Protein AF-A0A967WLI3-F1 (afdb_monomer)

Solvent-accessible surface area (backbone atoms only — not comparable to full-atom values): 7259 Å² total; per-residue (Å²): 108,71,55,72,74,67,74,52,90,77,82,92,77,84,89,86,86,66,77,71,53,36,45,30,40,14,33,92,83,68,46,68,77,55,81,64,48,51,28,88,45,65,88,22,56,66,41,42,53,50,47,36,75,74,61,33,51,63,56,47,21,73,40,17,76,32,72,83,51,47,47,30,42,50,33,50,52,52,43,36,52,72,78,36,47,68,60,48,74,57,34,69,44,76,30,38,53,60,21,46,52,42,23,72,76,72,73,46,83,56,72,53,71,77,59,42,41,58,26,54,77,29,78,68,127

Radius of gyration: 16.82 Å; Cα contacts (8 Å, |Δi|>4): 190; chains: 1; bounding box: 30×34×54 Å

Nearest PDB structures (foldseek):
  3ifr-assembly3_B-2  TM=9.543E-01  e=9.194E-07  Rhodospirillum rubrum ATCC 11170
  3ll3-assembly1_B  TM=9.060E-01  e=8.612E-07  Lactobacillus acidophilus
  3ifr-assembly3_A  TM=9.543E-01  e=2.151E-06  Rhodospirillum rubrum ATCC 11170
  3gbt-assembly1_A  TM=9.082E-01  e=2.451E-06  Lactobacillus acidophilus NCFM
  2cgk-assembly1_A  TM=9.057E-01  e=2.451E-06  Escherichia coli BL21(DE3)

Sequence (125 aa):
EAIATAGTREVVAIGLSVQGEAVMPVDKNGRALRPAILGMDSRTGEQNAWLCERFGAEHLFERTGMPVHTVNTLPKLLWLKQYEPEVWSRAERFLLYEDFL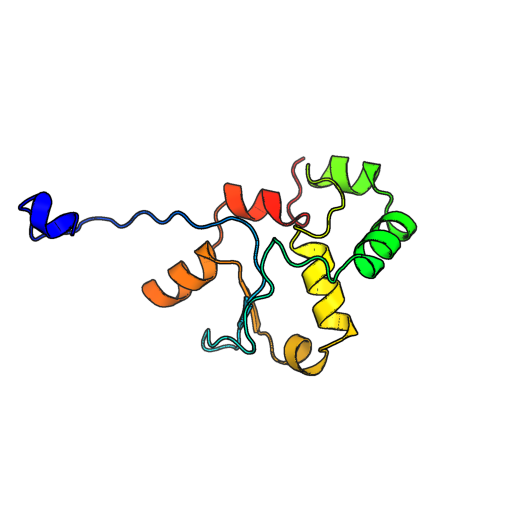IQKMTGQAVISRCLASRTQLYDIP

Structure (mmCIF, N/CA/C/O backbone):
data_AF-A0A967WLI3-F1
#
_entry.id   AF-A0A967WLI3-F1
#
loop_
_atom_site.group_PDB
_atom_site.id
_atom_site.type_symbol
_atom_site.label_atom_id
_atom_site.label_alt_id
_atom_site.label_com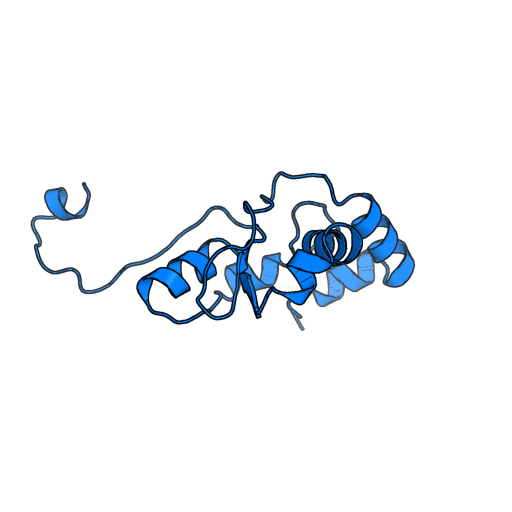p_id
_atom_site.label_asym_id
_atom_site.label_entity_id
_atom_site.label_seq_id
_atom_site.pdbx_PDB_ins_code
_atom_site.Cartn_x
_atom_site.Cartn_y
_atom_site.Cartn_z
_atom_site.occupancy
_atom_site.B_iso_or_equiv
_atom_site.auth_seq_id
_atom_site.auth_comp_id
_atom_site.auth_asym_id
_atom_site.auth_atom_id
_atom_site.pdbx_PDB_model_num
ATOM 1 N N . GLU A 1 1 ? -2.342 2.153 28.303 1.00 68.25 1 GLU A N 1
ATOM 2 C CA . GLU A 1 1 ? -1.676 3.261 29.017 1.00 68.25 1 GLU A CA 1
ATOM 3 C C . GLU A 1 1 ? -2.498 4.548 28.954 1.00 68.25 1 GLU A C 1
ATOM 5 O O . GLU A 1 1 ? -3.097 4.884 29.962 1.00 68.25 1 GLU A O 1
ATOM 10 N N . ALA A 1 2 ? -2.675 5.173 27.782 1.00 75.44 2 ALA A N 1
ATOM 11 C CA . ALA A 1 2 ? -3.397 6.450 27.644 1.00 75.44 2 ALA A CA 1
ATOM 12 C C . ALA A 1 2 ? -4.807 6.504 28.281 1.00 75.44 2 ALA A C 1
ATOM 14 O O . ALA A 1 2 ? -5.122 7.473 28.963 1.00 75.44 2 ALA A O 1
ATOM 15 N N . ILE A 1 3 ? -5.641 5.463 28.123 1.00 77.56 3 ILE A N 1
ATOM 16 C CA . ILE A 1 3 ? -6.991 5.411 28.731 1.00 77.56 3 ILE A CA 1
ATOM 17 C C . ILE A 1 3 ? -6.917 5.403 30.265 1.00 77.56 3 ILE A C 1
ATOM 19 O O . ILE A 1 3 ? -7.683 6.099 30.925 1.00 77.56 3 ILE A O 1
ATOM 23 N N . ALA A 1 4 ? -5.968 4.653 30.835 1.00 79.12 4 ALA A N 1
ATOM 24 C CA . ALA A 1 4 ? -5.777 4.599 32.283 1.00 79.12 4 ALA A CA 1
ATOM 25 C C . ALA A 1 4 ? -5.335 5.964 32.835 1.00 79.12 4 ALA A C 1
ATOM 27 O O . ALA A 1 4 ? -5.818 6.382 33.883 1.00 79.12 4 ALA A O 1
ATOM 28 N N . THR A 1 5 ? -4.481 6.683 32.100 1.00 87.38 5 THR A N 1
ATOM 29 C CA . THR A 1 5 ? -4.039 8.041 32.449 1.00 87.38 5 THR A CA 1
ATOM 30 C C . THR A 1 5 ? -5.154 9.080 32.309 1.00 87.38 5 THR A C 1
ATOM 32 O O . THR A 1 5 ? -5.241 9.992 33.123 1.00 87.38 5 THR A O 1
ATOM 35 N N . ALA A 1 6 ? -6.024 8.949 31.304 1.00 84.25 6 ALA A N 1
ATOM 36 C CA . ALA A 1 6 ? -7.107 9.899 31.045 1.00 84.25 6 ALA A CA 1
ATOM 37 C C . ALA A 1 6 ? -8.254 9.832 32.073 1.00 84.25 6 ALA A C 1
ATOM 39 O O . ALA A 1 6 ? -9.114 10.709 32.079 1.00 84.25 6 ALA A O 1
ATOM 40 N N . GLY A 1 7 ? -8.308 8.794 32.918 1.00 84.12 7 GLY A N 1
ATOM 41 C CA . GLY A 1 7 ? -9.326 8.647 33.968 1.00 84.12 7 GLY A CA 1
ATOM 42 C C . GLY A 1 7 ? -10.750 8.384 33.457 1.00 84.12 7 GLY A C 1
ATOM 43 O O . GLY A 1 7 ? -11.677 8.285 34.258 1.00 84.12 7 GLY A O 1
ATOM 44 N N . THR A 1 8 ? -10.932 8.239 32.142 1.00 84.62 8 THR A N 1
ATOM 45 C CA . THR A 1 8 ? -12.201 7.858 31.514 1.00 84.62 8 THR A CA 1
ATOM 46 C C . THR A 1 8 ? -12.261 6.352 31.282 1.00 84.62 8 THR A C 1
ATOM 48 O O . THR A 1 8 ? -11.256 5.704 30.989 1.00 84.62 8 THR A O 1
ATOM 51 N N . ARG A 1 9 ? -13.464 5.785 31.396 1.00 82.81 9 ARG A N 1
ATOM 52 C CA . ARG A 1 9 ? -13.749 4.387 31.035 1.00 82.81 9 ARG A CA 1
ATOM 53 C C . ARG A 1 9 ? -14.464 4.254 29.695 1.00 82.81 9 ARG A C 1
ATOM 55 O O . ARG A 1 9 ? -14.592 3.142 29.195 1.00 82.81 9 ARG A O 1
ATOM 62 N N . GLU A 1 10 ? -14.922 5.365 29.129 1.00 89.69 10 GLU A N 1
ATOM 63 C CA . GLU A 1 10 ? -15.701 5.386 27.898 1.00 89.69 10 GLU A CA 1
ATOM 64 C C . GLU A 1 10 ? -14.839 5.902 26.743 1.00 89.69 10 GLU A C 1
ATOM 66 O O . GLU A 1 10 ? -14.288 7.005 26.796 1.00 89.69 10 GLU A O 1
ATOM 71 N N . VAL A 1 11 ? -14.701 5.078 25.703 1.00 88.31 11 VAL A N 1
ATOM 72 C CA . VAL A 1 11 ? -13.974 5.404 24.472 1.00 88.31 11 VAL A CA 1
ATOM 73 C C . VAL A 1 11 ? -14.999 5.625 23.370 1.00 88.31 11 VAL A C 1
ATOM 75 O O . VAL A 1 11 ? -15.637 4.678 22.921 1.00 88.31 11 VAL A O 1
ATOM 78 N N . VAL A 1 12 ? -15.143 6.873 22.929 1.00 91.19 12 VAL A N 1
ATOM 79 C CA . VAL A 1 12 ? -16.122 7.254 21.894 1.00 91.19 12 VAL A CA 1
ATOM 80 C C . VAL A 1 12 ? -15.558 7.185 20.472 1.00 91.19 12 VAL A C 1
ATOM 82 O O . VAL A 1 12 ? -16.318 7.135 19.510 1.00 91.19 12 VAL A O 1
ATOM 85 N N . ALA A 1 13 ? -14.229 7.190 20.323 1.00 91.00 13 ALA A N 1
ATOM 86 C CA . ALA A 1 13 ? -13.551 7.133 19.032 1.00 91.00 13 ALA A CA 1
ATOM 87 C C . ALA A 1 13 ? -12.128 6.574 19.160 1.00 91.00 13 ALA A C 1
ATOM 89 O O . ALA A 1 13 ? -11.493 6.679 20.211 1.00 91.00 13 ALA A O 1
ATOM 90 N N . ILE A 1 14 ? -11.618 6.022 18.057 1.00 89.50 14 ILE A N 1
ATOM 91 C CA . ILE A 1 14 ? -10.232 5.569 17.907 1.00 89.50 14 ILE A CA 1
ATOM 92 C C . ILE A 1 14 ? -9.684 6.178 16.616 1.00 89.50 14 ILE A C 1
ATOM 94 O O . ILE A 1 14 ? -10.271 6.005 15.550 1.00 89.50 14 ILE A O 1
ATOM 98 N N . GLY A 1 15 ? -8.564 6.893 16.719 1.00 90.88 15 GLY A N 1
ATOM 99 C CA . GLY A 1 15 ? -7.786 7.357 15.572 1.00 90.88 15 GLY A CA 1
ATOM 100 C C . GLY A 1 15 ? -6.615 6.416 15.316 1.00 90.88 15 GLY A C 1
ATOM 101 O O . GLY A 1 15 ? -5.995 5.932 16.264 1.00 90.88 15 GLY A O 1
ATOM 102 N N . LEU A 1 16 ? -6.309 6.164 14.046 1.00 90.44 16 LEU A N 1
ATOM 103 C CA . LEU A 1 16 ? -5.184 5.329 13.650 1.00 90.44 16 LEU A CA 1
ATOM 104 C C . LEU A 1 16 ? -4.128 6.168 12.933 1.00 90.44 16 LEU A C 1
ATOM 106 O O . LEU A 1 16 ? -4.450 7.032 12.125 1.00 90.44 16 LEU A O 1
ATOM 110 N N . SER A 1 17 ? -2.865 5.881 13.221 1.00 91.06 17 SER A N 1
ATOM 111 C CA . SER A 1 17 ? -1.729 6.343 12.435 1.00 91.06 17 SER A CA 1
ATOM 112 C C . SER A 1 17 ? -0.747 5.190 12.329 1.00 91.06 17 SER A C 1
ATOM 114 O O 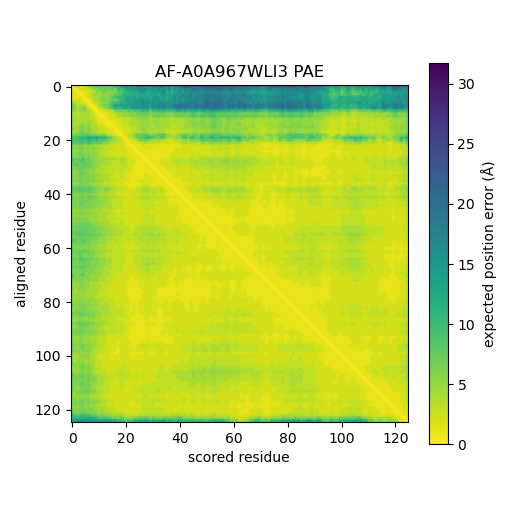. SER A 1 17 ? -0.549 4.440 13.288 1.00 91.06 17 SER A O 1
ATOM 116 N N . VAL A 1 18 ? -0.179 5.015 11.146 1.00 90.69 18 VAL A N 1
ATOM 117 C CA . VAL A 1 18 ? 0.681 3.885 10.811 1.00 90.69 18 VAL A CA 1
ATOM 118 C C . VAL A 1 18 ? 1.918 4.382 10.087 1.00 90.69 18 VAL A C 1
ATOM 120 O O . VAL A 1 18 ? 1.935 5.462 9.496 1.00 90.69 18 VAL A O 1
ATOM 123 N N . GLN A 1 19 ? 2.966 3.568 10.116 1.00 82.44 19 GLN A N 1
ATOM 124 C CA . GLN A 1 19 ? 4.088 3.742 9.207 1.00 82.44 19 GLN A CA 1
ATOM 125 C C . GLN A 1 19 ? 3.574 3.549 7.776 1.00 82.44 19 GLN A C 1
ATOM 127 O O . GLN A 1 19 ? 2.853 2.592 7.557 1.00 82.44 19 GLN A O 1
ATOM 132 N N . GLY A 1 20 ? 3.916 4.440 6.842 1.00 84.12 20 GLY A N 1
ATOM 133 C CA . GLY A 1 20 ? 3.282 4.548 5.517 1.00 84.12 20 GLY A CA 1
ATOM 134 C C . GLY A 1 20 ? 3.077 3.236 4.738 1.00 84.12 20 GLY A C 1
ATOM 135 O O . GLY A 1 20 ? 2.084 2.534 4.911 1.00 84.12 20 GLY A O 1
ATOM 136 N N . GLU A 1 21 ? 3.979 2.922 3.809 1.00 90.56 21 GLU A N 1
ATOM 137 C CA . GLU A 1 21 ? 3.648 1.986 2.731 1.00 90.56 21 GLU A CA 1
ATOM 138 C C . GLU A 1 21 ? 4.009 0.543 3.115 1.00 90.56 21 GLU A C 1
ATOM 140 O O . GLU A 1 21 ? 5.108 0.258 3.603 1.00 90.56 21 GLU A O 1
ATOM 145 N N . ALA A 1 22 ? 3.096 -0.391 2.852 1.00 94.62 22 ALA A N 1
ATOM 146 C CA . ALA A 1 22 ? 3.339 -1.832 2.873 1.00 94.62 22 ALA A CA 1
ATOM 147 C C . ALA A 1 22 ? 2.332 -2.565 1.989 1.00 94.62 22 ALA A C 1
ATOM 149 O O . ALA A 1 22 ? 1.322 -2.005 1.592 1.00 94.62 22 ALA A O 1
ATOM 150 N N . VAL A 1 23 ? 2.588 -3.833 1.681 1.00 97.75 23 VAL A N 1
ATOM 151 C CA . VAL A 1 23 ? 1.639 -4.655 0.922 1.00 97.75 23 VAL A CA 1
ATOM 152 C C . VAL A 1 23 ? 1.365 -5.957 1.652 1.00 97.75 23 VAL A C 1
ATOM 154 O O . VAL A 1 23 ? 2.260 -6.788 1.828 1.00 97.75 23 VAL A O 1
ATOM 157 N N . MET A 1 24 ? 0.107 -6.130 2.049 1.00 97.81 24 MET A N 1
ATOM 158 C CA . MET A 1 24 ? -0.450 -7.319 2.682 1.00 97.81 24 MET A CA 1
ATOM 159 C C . MET A 1 24 ? -1.558 -7.898 1.798 1.00 97.81 24 MET A C 1
ATOM 161 O O . MET A 1 24 ? -2.692 -7.418 1.838 1.00 97.81 24 MET A O 1
ATOM 165 N N . PRO A 1 25 ? -1.264 -8.926 0.985 1.00 98.19 25 PRO A N 1
ATOM 166 C CA . PRO A 1 25 ? -2.311 -9.668 0.298 1.00 98.19 25 PRO A CA 1
ATOM 167 C C . PRO A 1 25 ? -3.148 -10.440 1.324 1.00 98.19 25 PRO A C 1
ATOM 169 O O . PRO A 1 25 ? -2.602 -11.173 2.158 1.00 98.19 25 PRO A O 1
ATOM 172 N N . VAL A 1 26 ? -4.468 -10.282 1.261 1.00 98.31 26 VAL A N 1
ATOM 173 C CA . VAL A 1 26 ? -5.420 -10.942 2.161 1.00 98.31 26 VAL A CA 1
ATOM 174 C C . VAL A 1 26 ? -6.434 -11.775 1.387 1.00 98.31 26 VAL A C 1
ATOM 176 O O . VAL A 1 26 ? -6.800 -11.437 0.262 1.00 98.31 26 VAL A O 1
ATOM 179 N N . ASP A 1 27 ? -6.896 -12.865 1.994 1.00 97.50 27 ASP A N 1
ATOM 180 C CA . ASP A 1 27 ? -7.997 -13.669 1.462 1.00 97.50 27 ASP A CA 1
ATOM 181 C C . ASP A 1 27 ? -9.370 -13.001 1.687 1.00 97.50 27 ASP A C 1
ATOM 183 O O . ASP A 1 27 ? -9.490 -11.951 2.327 1.00 97.50 27 ASP A O 1
ATOM 187 N N . LYS A 1 28 ? -10.437 -13.651 1.209 1.00 95.56 28 LYS A N 1
ATOM 188 C CA . LYS A 1 28 ? -11.832 -13.209 1.399 1.00 95.56 28 LYS A CA 1
ATOM 189 C C . LYS A 1 28 ? -12.264 -13.025 2.861 1.00 95.56 28 LYS A C 1
ATOM 191 O O . LYS A 1 28 ? -13.261 -12.361 3.122 1.00 95.56 28 LYS A O 1
ATOM 196 N N . ASN A 1 29 ? -11.540 -13.623 3.808 1.00 94.56 29 ASN A N 1
ATOM 197 C CA . ASN A 1 29 ? -11.803 -13.523 5.241 1.00 94.56 29 ASN A CA 1
ATOM 198 C C . ASN A 1 29 ? -10.897 -12.477 5.923 1.00 94.56 29 ASN A C 1
ATOM 200 O O . ASN A 1 29 ? -10.874 -12.410 7.151 1.00 94.56 29 ASN A O 1
ATOM 204 N N . GLY A 1 30 ? -10.114 -11.703 5.161 1.00 94.44 30 GLY A N 1
ATOM 205 C CA . GLY A 1 30 ? -9.163 -10.724 5.696 1.00 94.44 30 GLY A CA 1
ATOM 206 C C . GLY A 1 30 ? -7.918 -11.350 6.334 1.00 94.44 30 GLY A C 1
ATOM 207 O O . GLY A 1 30 ? -7.220 -10.695 7.112 1.00 94.44 30 GLY A O 1
ATOM 208 N N . ARG A 1 31 ? -7.619 -12.627 6.055 1.00 96.31 31 ARG A N 1
ATOM 209 C CA . ARG A 1 31 ? -6.414 -13.291 6.570 1.00 96.31 31 ARG A CA 1
ATOM 210 C C . ARG A 1 31 ? -5.245 -13.035 5.633 1.00 96.31 31 ARG A C 1
ATOM 212 O O . ARG A 1 31 ? -5.347 -13.280 4.434 1.00 96.31 31 ARG A O 1
ATOM 219 N N . ALA A 1 32 ? -4.128 -12.577 6.194 1.00 97.38 32 ALA A N 1
ATOM 220 C CA . ALA A 1 32 ? -2.898 -12.371 5.440 1.00 97.38 32 ALA A CA 1
ATOM 221 C C . ALA A 1 32 ? -2.410 -13.694 4.832 1.00 97.38 32 ALA A C 1
ATOM 223 O O . ALA A 1 32 ? -2.301 -14.705 5.526 1.00 97.38 32 ALA A O 1
ATOM 224 N N . LEU A 1 33 ? -2.107 -13.671 3.535 1.00 98.31 33 LEU A N 1
ATOM 225 C CA . LEU A 1 33 ? -1.649 -14.838 2.776 1.00 98.31 33 LEU A CA 1
ATOM 226 C C . LEU A 1 33 ? -0.136 -15.064 2.886 1.00 98.31 33 LEU A C 1
ATOM 228 O O . LEU A 1 33 ? 0.349 -16.146 2.566 1.00 98.31 33 LEU A O 1
ATOM 232 N N . ARG A 1 34 ? 0.601 -14.043 3.334 1.00 97.94 34 ARG A N 1
ATOM 233 C CA . ARG A 1 34 ? 2.054 -14.036 3.551 1.00 97.94 34 ARG A CA 1
ATOM 234 C C . ARG A 1 34 ? 2.458 -12.851 4.446 1.00 97.94 34 ARG A C 1
ATOM 236 O O . ARG A 1 34 ? 1.635 -11.952 4.645 1.00 97.94 34 ARG A O 1
ATOM 243 N N . PRO A 1 35 ? 3.704 -12.796 4.953 1.00 97.50 35 PRO A N 1
ATOM 244 C CA . PRO A 1 35 ? 4.225 -11.618 5.654 1.00 97.50 35 PRO A CA 1
ATOM 245 C C . PRO A 1 35 ? 4.148 -10.351 4.795 1.00 97.50 35 PRO A C 1
ATOM 247 O O . PRO A 1 35 ? 4.348 -10.430 3.592 1.00 97.50 35 PRO A O 1
ATOM 250 N N . ALA A 1 36 ? 3.907 -9.174 5.371 1.00 96.62 36 ALA A N 1
ATOM 251 C CA . ALA A 1 36 ? 3.856 -7.924 4.604 1.00 96.62 36 ALA A CA 1
ATOM 252 C C . ALA A 1 36 ? 5.178 -7.644 3.855 1.00 96.62 36 ALA A C 1
ATOM 254 O O . ALA A 1 36 ? 6.256 -7.887 4.399 1.00 96.62 36 ALA A O 1
ATOM 255 N N . ILE A 1 37 ? 5.122 -7.106 2.629 1.00 97.56 37 ILE A N 1
ATOM 256 C CA . ILE A 1 37 ? 6.301 -6.437 2.040 1.00 97.56 37 ILE A CA 1
ATOM 257 C C . ILE A 1 37 ? 6.311 -5.005 2.565 1.00 97.56 37 ILE A C 1
ATOM 259 O O . ILE A 1 37 ? 5.395 -4.236 2.275 1.00 97.56 37 ILE A O 1
ATOM 263 N N . LEU A 1 38 ? 7.334 -4.654 3.341 1.00 95.75 38 LEU A N 1
ATOM 264 C CA . LEU A 1 38 ? 7.453 -3.343 3.979 1.00 95.75 38 LEU A CA 1
ATOM 265 C C . LEU A 1 38 ? 7.936 -2.278 2.985 1.00 95.75 38 LEU A C 1
ATOM 267 O O . LEU A 1 38 ? 8.611 -2.589 2.006 1.00 95.75 38 LEU A O 1
ATOM 271 N N . GLY A 1 39 ? 7.657 -1.003 3.260 1.00 92.69 39 GLY A N 1
ATOM 272 C CA . GLY A 1 39 ? 8.108 0.120 2.433 1.00 92.69 39 GLY A CA 1
ATOM 273 C C . GLY A 1 39 ? 9.626 0.173 2.216 1.00 92.69 39 GLY A C 1
ATOM 274 O O . GLY A 1 39 ? 10.063 0.486 1.116 1.00 92.69 39 GLY A O 1
ATOM 275 N N . MET A 1 40 ? 10.424 -0.193 3.223 1.00 94.12 40 MET A N 1
ATOM 276 C CA . MET A 1 40 ? 11.897 -0.192 3.149 1.00 94.12 40 MET A CA 1
ATOM 277 C C . MET A 1 40 ? 12.472 -1.341 2.308 1.00 94.12 40 MET A C 1
ATOM 279 O O . MET A 1 40 ? 13.676 -1.385 2.068 1.00 94.12 40 MET A O 1
ATOM 283 N N . ASP A 1 41 ? 11.634 -2.283 1.882 1.00 96.25 41 ASP A N 1
ATOM 284 C CA . ASP A 1 41 ? 12.058 -3.395 1.049 1.00 96.25 41 ASP A CA 1
ATOM 285 C C . ASP A 1 41 ? 12.339 -2.922 -0.386 1.00 96.25 41 ASP A C 1
ATOM 287 O O . ASP A 1 41 ? 11.472 -2.353 -1.055 1.00 96.25 41 ASP A O 1
ATOM 291 N N . SER A 1 42 ? 13.564 -3.160 -0.855 1.00 96.69 42 SER A N 1
ATOM 292 C CA . SER A 1 42 ? 14.066 -2.696 -2.148 1.00 96.69 42 SER A CA 1
ATOM 293 C C . SER A 1 42 ? 13.987 -3.742 -3.267 1.00 96.69 42 SER A C 1
ATOM 295 O O . SER A 1 42 ? 14.538 -3.509 -4.343 1.00 96.69 42 SER A O 1
ATOM 297 N N . ARG A 1 43 ? 13.274 -4.866 -3.072 1.00 97.56 43 ARG A N 1
ATOM 298 C CA . ARG A 1 43 ? 13.216 -5.993 -4.033 1.00 97.56 43 ARG A CA 1
ATOM 299 C C . ARG A 1 43 ? 12.646 -5.661 -5.416 1.00 97.56 43 ARG A C 1
ATOM 301 O O . ARG A 1 43 ? 12.688 -6.502 -6.304 1.00 97.56 43 ARG A O 1
ATOM 308 N N . THR A 1 44 ? 12.069 -4.475 -5.593 1.00 98.19 44 THR A N 1
ATOM 309 C CA . THR A 1 44 ? 11.233 -4.126 -6.748 1.00 98.19 44 THR A CA 1
ATOM 310 C C . THR A 1 44 ? 11.938 -3.263 -7.800 1.00 98.19 44 THR A C 1
ATOM 312 O O . THR A 1 44 ? 11.294 -2.555 -8.576 1.00 98.19 44 THR A O 1
ATOM 315 N N . GLY A 1 45 ? 13.275 -3.299 -7.830 1.00 98.12 45 GLY A N 1
ATOM 316 C CA . GLY A 1 45 ? 14.084 -2.532 -8.783 1.00 98.12 45 GLY A CA 1
ATOM 317 C C . GLY A 1 45 ? 13.755 -2.847 -10.246 1.00 98.12 45 GLY A C 1
ATOM 318 O O . GLY A 1 45 ? 13.587 -1.926 -11.042 1.00 98.12 45 GLY A O 1
ATOM 319 N N . GLU A 1 46 ? 13.578 -4.126 -10.585 1.00 98.38 46 GLU A N 1
ATOM 320 C CA . GLU A 1 46 ? 13.203 -4.549 -11.943 1.00 98.38 46 GLU A CA 1
ATOM 321 C C . GLU A 1 46 ? 11.822 -4.021 -12.348 1.00 98.38 46 GLU A C 1
ATOM 323 O O . GLU A 1 46 ? 11.643 -3.529 -13.461 1.00 98.38 46 GLU A O 1
ATOM 328 N N . GLN A 1 47 ? 10.851 -4.043 -11.429 1.00 98.56 47 GLN A N 1
ATOM 329 C CA . GLN A 1 47 ? 9.504 -3.529 -11.687 1.00 98.56 47 GLN A CA 1
ATOM 330 C C . GLN A 1 47 ? 9.513 -2.010 -11.879 1.00 98.56 47 GLN A C 1
ATOM 332 O O . GLN A 1 47 ? 8.776 -1.506 -12.721 1.00 98.56 47 GLN A O 1
ATOM 337 N N . ASN A 1 48 ? 10.368 -1.279 -11.158 1.00 98.31 48 ASN A N 1
ATOM 338 C CA . ASN A 1 48 ? 10.564 0.153 -11.392 1.00 98.31 48 ASN A CA 1
ATOM 339 C C . ASN A 1 48 ? 11.162 0.434 -12.774 1.00 98.31 48 ASN A C 1
ATOM 341 O O . ASN A 1 48 ? 10.675 1.320 -13.470 1.00 98.31 48 ASN A O 1
ATOM 345 N N . ALA A 1 49 ? 12.186 -0.322 -13.183 1.00 98.44 49 ALA A N 1
ATOM 346 C CA . ALA A 1 49 ? 12.774 -0.191 -14.517 1.00 98.44 49 ALA A CA 1
ATOM 347 C C . ALA A 1 49 ? 11.716 -0.428 -15.605 1.00 98.44 49 ALA A C 1
ATOM 349 O O . ALA A 1 49 ? 11.564 0.392 -16.509 1.00 98.44 49 ALA A O 1
ATOM 350 N N . TRP A 1 50 ? 10.919 -1.486 -15.449 1.00 98.44 50 TRP A N 1
A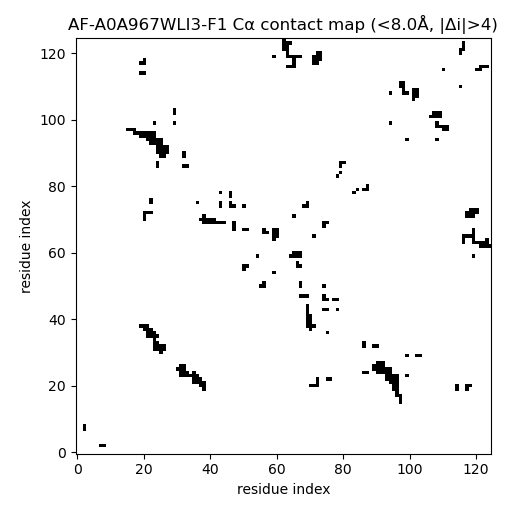TOM 351 C CA . TRP A 1 50 ? 9.821 -1.807 -16.356 1.00 98.44 50 TRP A CA 1
ATOM 352 C C . TRP A 1 50 ? 8.743 -0.712 -16.397 1.00 98.44 50 TRP A C 1
ATOM 354 O O . TRP A 1 50 ? 8.270 -0.350 -17.472 1.00 98.44 50 TRP A O 1
ATOM 364 N N . LEU A 1 51 ? 8.367 -0.141 -15.246 1.00 98.25 51 LEU A N 1
ATOM 365 C CA . LEU A 1 51 ? 7.419 0.978 -15.172 1.00 98.25 51 LEU A CA 1
ATOM 366 C C . LEU A 1 51 ? 7.941 2.213 -15.916 1.00 98.25 51 LEU A C 1
ATOM 368 O O . LEU A 1 51 ? 7.196 2.827 -16.681 1.00 98.25 51 LEU A O 1
ATOM 372 N N . CYS A 1 52 ? 9.216 2.553 -15.719 1.00 98.06 52 CYS A N 1
ATOM 373 C CA . CYS A 1 52 ? 9.864 3.661 -16.414 1.00 98.06 52 CYS A CA 1
ATOM 374 C C . CYS A 1 52 ? 9.913 3.436 -17.928 1.00 98.06 52 CYS A C 1
ATOM 376 O O . CYS A 1 52 ? 9.579 4.349 -18.676 1.00 98.06 52 CYS A O 1
ATOM 378 N N . GLU A 1 53 ? 10.287 2.237 -18.380 1.00 98.38 53 GLU A N 1
ATOM 379 C CA . GLU A 1 53 ? 10.330 1.888 -19.805 1.00 98.38 53 GL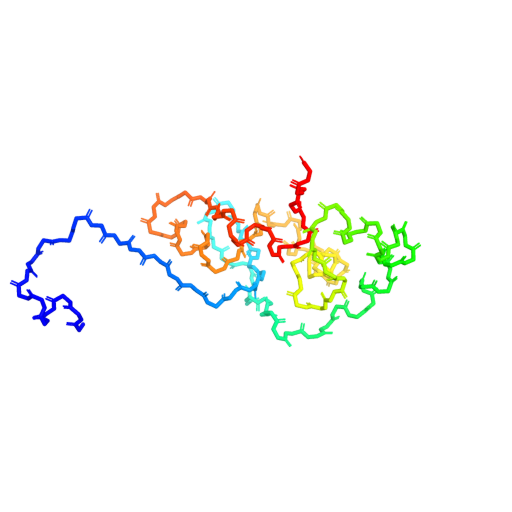U A CA 1
ATOM 380 C C . GLU A 1 53 ? 8.934 1.925 -20.441 1.00 98.38 53 GLU A C 1
ATOM 382 O O . GLU A 1 53 ? 8.758 2.422 -21.553 1.00 98.38 53 GLU A O 1
ATOM 387 N N . ARG A 1 54 ? 7.922 1.414 -19.732 1.00 97.94 54 ARG A N 1
ATOM 388 C CA . ARG A 1 54 ? 6.575 1.248 -20.282 1.00 97.94 54 ARG A CA 1
ATOM 389 C C . ARG A 1 54 ? 5.748 2.529 -20.285 1.00 97.94 54 ARG A C 1
ATOM 391 O O . ARG A 1 54 ? 4.966 2.725 -21.215 1.00 97.94 54 ARG A O 1
ATOM 398 N N . PHE A 1 55 ? 5.863 3.342 -19.238 1.00 97.12 55 PHE A N 1
ATOM 399 C CA . PHE A 1 55 ? 4.982 4.492 -19.012 1.00 97.12 55 PHE A CA 1
ATOM 400 C C . PHE A 1 55 ? 5.722 5.827 -18.934 1.00 97.12 55 PHE A C 1
ATOM 402 O O . PHE A 1 55 ? 5.093 6.859 -19.129 1.00 97.12 55 PHE A O 1
ATOM 409 N N . GLY A 1 56 ? 7.031 5.822 -18.675 1.00 97.69 56 GLY A N 1
ATOM 410 C CA . GLY A 1 56 ? 7.806 7.031 -18.404 1.00 97.69 56 GLY A CA 1
ATOM 411 C C . GLY A 1 56 ? 7.668 7.501 -16.953 1.00 97.69 56 GLY A C 1
ATOM 412 O O . GLY A 1 56 ? 6.572 7.578 -16.396 1.00 97.69 56 GLY A O 1
ATOM 413 N N . ALA A 1 57 ? 8.797 7.838 -16.324 1.00 97.44 57 ALA A N 1
ATOM 414 C CA . ALA A 1 57 ? 8.823 8.280 -14.928 1.00 97.44 57 ALA A CA 1
ATOM 415 C C . ALA A 1 57 ? 8.078 9.610 -14.709 1.00 97.44 57 ALA A C 1
ATOM 417 O O . ALA A 1 57 ? 7.370 9.754 -13.715 1.00 97.44 57 ALA A O 1
ATOM 418 N N . GLU A 1 58 ? 8.217 10.555 -15.643 1.00 97.69 58 GLU A N 1
ATOM 419 C CA . GLU A 1 58 ? 7.549 11.861 -15.598 1.00 97.69 58 GLU A CA 1
ATOM 420 C C . GLU A 1 58 ? 6.032 11.710 -15.704 1.00 97.69 58 GLU A C 1
ATOM 422 O O . GLU A 1 58 ? 5.310 12.188 -14.839 1.00 97.69 58 GLU A O 1
ATOM 427 N N . HIS A 1 59 ? 5.552 10.926 -16.671 1.00 97.00 59 HIS A N 1
ATOM 428 C CA . HIS A 1 59 ? 4.122 10.672 -16.834 1.00 97.00 59 HIS A CA 1
ATOM 429 C C . HIS A 1 59 ? 3.491 10.018 -15.593 1.00 97.00 59 HIS A C 1
ATOM 431 O O . HIS A 1 59 ? 2.408 10.406 -15.153 1.00 97.00 59 HIS A O 1
ATOM 437 N N . LEU A 1 60 ? 4.172 9.034 -14.990 1.00 97.31 60 LEU A N 1
ATOM 438 C CA . LEU A 1 60 ? 3.713 8.419 -13.740 1.00 97.31 60 LEU A CA 1
ATOM 439 C C . LEU A 1 60 ? 3.661 9.438 -12.596 1.00 97.31 60 LEU A C 1
ATOM 441 O O . LEU A 1 60 ? 2.723 9.411 -11.795 1.00 97.31 60 LEU A O 1
ATOM 445 N N . PHE A 1 61 ? 4.639 10.340 -12.520 1.00 97.56 61 PHE A N 1
ATOM 446 C CA . PHE A 1 61 ? 4.664 11.399 -11.518 1.00 97.56 61 PHE A CA 1
ATOM 447 C C . PHE A 1 61 ? 3.548 12.428 -11.733 1.00 97.56 61 PHE A C 1
ATOM 449 O O . PHE A 1 61 ? 2.853 12.755 -10.781 1.00 97.56 61 PHE A O 1
ATOM 456 N N . GLU A 1 62 ? 3.311 12.890 -12.959 1.00 97.44 62 GLU A N 1
ATOM 457 C CA . GLU A 1 62 ? 2.242 13.849 -13.273 1.00 97.44 62 GLU A CA 1
ATOM 458 C C . GLU A 1 62 ? 0.854 13.322 -12.894 1.00 97.44 62 GLU A C 1
ATOM 460 O O . GLU A 1 62 ? 0.016 14.064 -12.386 1.00 97.44 62 GLU A O 1
ATOM 465 N N . ARG A 1 63 ? 0.619 12.024 -13.109 1.00 96.94 63 ARG A N 1
ATOM 466 C CA . ARG A 1 63 ? -0.650 11.367 -12.772 1.00 96.94 63 ARG A CA 1
ATOM 467 C C . ARG A 1 63 ? -0.816 11.140 -11.273 1.00 96.94 63 ARG A C 1
ATOM 469 O O . ARG A 1 63 ? -1.897 11.340 -10.733 1.00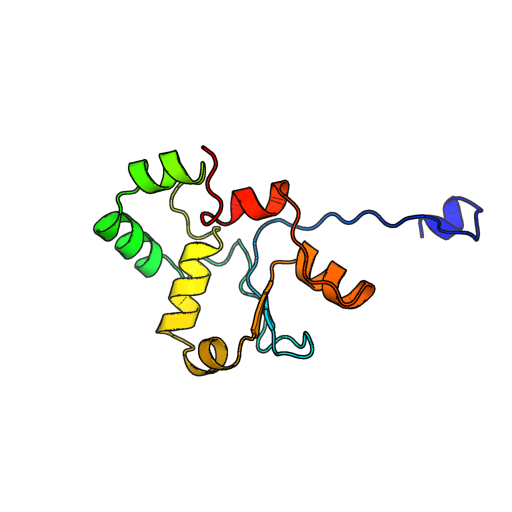 96.94 63 ARG A O 1
ATOM 476 N N . THR A 1 64 ? 0.245 10.698 -10.599 1.00 97.31 64 THR A N 1
ATOM 477 C CA . THR A 1 64 ? 0.132 10.139 -9.238 1.00 97.31 64 THR A CA 1
ATOM 478 C C . THR A 1 64 ? 0.787 10.969 -8.143 1.00 97.31 64 THR A C 1
ATOM 480 O O . THR A 1 64 ? 0.648 10.638 -6.969 1.00 97.31 64 THR A O 1
ATOM 483 N N . GLY A 1 65 ? 1.563 11.994 -8.500 1.00 96.56 65 GLY A N 1
ATOM 484 C CA . GLY A 1 65 ? 2.411 12.779 -7.595 1.00 96.56 65 GLY A CA 1
ATOM 485 C C . GLY A 1 65 ? 3.532 11.989 -6.920 1.00 96.56 65 GLY A C 1
ATOM 486 O O . GLY A 1 65 ? 4.225 12.530 -6.058 1.00 96.56 65 GLY A O 1
ATOM 487 N N . MET A 1 66 ? 3.722 10.717 -7.286 1.00 96.62 66 MET A N 1
ATOM 488 C CA . MET A 1 66 ? 4.691 9.824 -6.663 1.00 96.62 66 MET A CA 1
ATOM 489 C C . MET A 1 66 ? 5.823 9.493 -7.640 1.00 96.62 66 MET A C 1
ATOM 491 O O . MET A 1 66 ? 5.560 8.939 -8.714 1.00 96.62 66 MET A O 1
ATOM 495 N N . PRO A 1 67 ? 7.092 9.786 -7.292 1.00 96.75 67 PRO A N 1
ATOM 496 C CA . PRO A 1 67 ? 8.222 9.389 -8.121 1.00 96.75 67 PRO A CA 1
ATOM 497 C C . PRO A 1 67 ? 8.334 7.865 -8.141 1.00 96.75 67 PRO A C 1
ATOM 499 O O . PRO A 1 67 ? 8.009 7.201 -7.154 1.00 96.75 67 PRO A O 1
ATOM 502 N N . VAL A 1 68 ? 8.818 7.295 -9.245 1.00 97.50 68 VAL A N 1
ATOM 503 C CA . VAL A 1 68 ? 9.087 5.852 -9.331 1.00 97.50 68 VAL A CA 1
ATOM 504 C C . VAL A 1 68 ? 10.151 5.480 -8.301 1.00 97.50 68 VAL A C 1
ATOM 506 O O . VAL A 1 68 ? 11.299 5.909 -8.388 1.00 97.50 68 VAL A O 1
ATOM 509 N N . HIS A 1 69 ? 9.756 4.699 -7.299 1.00 97.12 69 HIS A N 1
ATOM 510 C CA . HIS A 1 69 ? 10.627 4.315 -6.200 1.00 97.12 69 HIS A CA 1
ATOM 511 C C . HIS A 1 69 ? 10.174 2.987 -5.592 1.00 97.12 69 HIS A C 1
ATOM 513 O O . HIS A 1 69 ? 8.984 2.677 -5.542 1.00 97.12 69 HIS A O 1
ATOM 519 N N . THR A 1 70 ? 11.123 2.197 -5.081 1.00 97.12 70 THR A N 1
ATOM 520 C CA . THR A 1 70 ? 10.853 0.859 -4.521 1.00 97.12 70 THR A CA 1
ATOM 521 C C . THR A 1 70 ? 9.905 0.895 -3.326 1.00 97.12 70 THR A C 1
ATOM 523 O O . THR A 1 70 ? 9.203 -0.082 -3.080 1.00 97.12 70 THR A O 1
ATOM 526 N N . VAL A 1 71 ? 9.829 2.031 -2.623 1.00 96.50 71 VAL A N 1
ATOM 527 C CA . VAL A 1 71 ? 8.921 2.263 -1.485 1.00 96.50 71 VAL A CA 1
ATOM 528 C C . VAL A 1 71 ? 7.440 2.164 -1.859 1.00 96.50 71 VAL A C 1
ATOM 530 O O . VAL A 1 71 ? 6.652 1.710 -1.029 1.00 96.50 71 VAL A O 1
ATOM 533 N N . ASN A 1 72 ? 7.075 2.482 -3.102 1.00 96.81 72 ASN A N 1
ATOM 534 C CA . ASN A 1 72 ? 5.683 2.570 -3.536 1.00 96.81 72 ASN A CA 1
ATOM 535 C C . ASN A 1 72 ? 4.988 1.197 -3.562 1.00 96.81 72 ASN A C 1
ATOM 537 O O . ASN A 1 72 ? 5.626 0.140 -3.635 1.00 96.81 72 ASN A O 1
ATOM 541 N N . THR A 1 73 ? 3.656 1.220 -3.545 1.00 97.69 73 THR A N 1
ATOM 542 C CA . THR A 1 73 ? 2.804 0.021 -3.591 1.00 97.69 73 THR A CA 1
ATOM 543 C C . THR A 1 73 ? 2.797 -0.622 -4.975 1.00 97.69 73 THR A C 1
ATOM 545 O O . THR A 1 73 ? 2.975 -1.835 -5.081 1.00 97.69 73 THR A O 1
ATOM 548 N N . LEU A 1 74 ? 2.639 0.174 -6.040 1.00 97.75 74 LEU A N 1
ATOM 549 C CA . LEU A 1 74 ? 2.580 -0.308 -7.426 1.00 97.75 74 LEU A CA 1
ATOM 550 C C . LEU A 1 74 ? 3.694 -1.319 -7.792 1.00 97.75 74 LEU A C 1
ATOM 552 O O . LEU A 1 74 ? 3.360 -2.433 -8.206 1.00 97.75 74 LEU A O 1
ATOM 556 N N . PRO A 1 75 ? 4.995 -1.028 -7.602 1.00 98.12 75 PRO A N 1
ATOM 557 C CA . PRO A 1 75 ? 6.048 -1.970 -7.980 1.00 98.12 75 PRO A CA 1
ATOM 558 C C . PRO A 1 75 ? 6.058 -3.242 -7.111 1.00 98.12 75 PRO A C 1
ATOM 560 O O . PRO A 1 75 ? 6.438 -4.309 -7.591 1.00 98.12 75 PRO A O 1
ATOM 563 N N . LYS A 1 76 ? 5.567 -3.185 -5.863 1.00 98.38 76 LYS A N 1
ATOM 564 C CA . LYS A 1 76 ? 5.400 -4.371 -4.998 1.00 98.38 76 LYS A CA 1
ATOM 565 C C . LYS A 1 76 ? 4.265 -5.278 -5.474 1.00 98.38 76 LYS A C 1
ATOM 567 O O . LYS A 1 76 ? 4.396 -6.498 -5.400 1.00 98.38 76 LYS A O 1
ATOM 572 N N . LEU A 1 77 ? 3.180 -4.706 -5.999 1.00 98.44 77 LEU A N 1
ATOM 573 C CA . LEU A 1 77 ? 2.100 -5.480 -6.619 1.00 98.44 77 LEU A CA 1
ATOM 574 C C . LEU A 1 77 ? 2.582 -6.199 -7.880 1.00 98.44 77 LEU A C 1
ATOM 576 O O . LEU A 1 77 ? 2.304 -7.384 -8.050 1.00 98.44 77 LEU A O 1
ATOM 580 N N . LEU A 1 78 ? 3.349 -5.511 -8.730 1.00 98.38 78 LEU A N 1
ATOM 581 C CA . LEU A 1 78 ? 3.957 -6.126 -9.912 1.00 98.38 78 LEU A CA 1
ATOM 582 C C . LEU A 1 78 ? 4.895 -7.275 -9.528 1.00 98.38 78 LEU A C 1
ATOM 584 O O . LEU A 1 78 ? 4.836 -8.342 -10.136 1.00 98.38 78 LEU A O 1
ATOM 588 N N . TRP A 1 79 ? 5.698 -7.087 -8.479 1.00 98.62 79 TRP A N 1
ATOM 589 C CA . TRP A 1 79 ? 6.586 -8.129 -7.975 1.00 98.62 79 TRP A CA 1
ATOM 590 C C . TRP A 1 79 ? 5.801 -9.351 -7.482 1.00 98.62 79 TRP A C 1
ATOM 592 O O . TRP A 1 79 ? 6.116 -10.469 -7.876 1.00 98.62 79 TRP A O 1
ATOM 602 N N . LEU A 1 80 ? 4.731 -9.156 -6.699 1.00 98.44 80 LEU A N 1
ATOM 603 C CA . LEU A 1 80 ? 3.864 -10.259 -6.256 1.00 98.44 80 LEU A CA 1
ATOM 604 C C . LEU A 1 80 ? 3.242 -11.000 -7.440 1.00 98.44 80 LEU A C 1
ATOM 606 O O . LEU A 1 80 ? 3.234 -12.227 -7.461 1.00 98.44 80 LEU A O 1
ATOM 610 N N . LYS A 1 81 ? 2.760 -10.264 -8.445 1.00 98.31 81 LYS A N 1
ATOM 611 C CA . LYS A 1 81 ? 2.182 -10.854 -9.655 1.00 98.31 81 LYS A CA 1
ATOM 612 C C . LYS A 1 81 ? 3.192 -11.714 -10.423 1.00 98.31 81 LYS A C 1
ATOM 614 O O . LYS A 1 81 ? 2.802 -12.727 -10.996 1.00 98.31 81 LYS A O 1
ATOM 619 N N . GLN A 1 82 ? 4.461 -11.307 -10.450 1.00 98.38 82 GLN A N 1
ATOM 620 C CA . GLN A 1 82 ? 5.526 -11.981 -11.194 1.00 98.38 82 GLN A CA 1
ATOM 621 C C . GLN A 1 82 ? 6.130 -13.170 -10.435 1.00 98.38 82 GLN A C 1
ATOM 623 O O . GLN A 1 82 ? 6.312 -14.232 -11.022 1.00 98.38 82 GLN A O 1
ATOM 628 N N . TYR A 1 83 ? 6.450 -12.997 -9.151 1.00 98.50 83 TYR A N 1
ATOM 629 C CA . TYR A 1 83 ? 7.225 -13.973 -8.376 1.00 98.50 83 TYR A CA 1
ATOM 630 C C . TYR A 1 83 ? 6.379 -14.850 -7.456 1.00 98.50 83 TYR A C 1
ATOM 632 O O . TYR A 1 83 ? 6.808 -15.942 -7.096 1.00 98.50 83 TYR A O 1
ATOM 640 N N . GLU A 1 84 ? 5.178 -14.407 -7.083 1.00 98.25 84 GLU A N 1
ATOM 641 C CA . GLU A 1 84 ? 4.279 -15.155 -6.201 1.00 98.25 84 GLU A CA 1
ATOM 642 C C . GLU A 1 84 ? 2.856 -15.250 -6.798 1.00 98.25 84 GLU A C 1
ATOM 644 O O . GLU A 1 84 ? 1.874 -14.838 -6.166 1.00 98.25 84 GLU A O 1
ATOM 649 N N . PRO A 1 85 ? 2.700 -15.811 -8.016 1.00 98.31 85 PRO A N 1
ATOM 650 C CA . PRO A 1 85 ? 1.423 -15.829 -8.732 1.00 98.31 85 PRO A CA 1
ATOM 651 C C . PRO A 1 85 ? 0.316 -16.579 -7.979 1.00 98.31 85 PRO A C 1
ATOM 653 O O . PRO A 1 85 ? -0.855 -16.218 -8.082 1.00 98.31 85 PRO A O 1
ATOM 656 N N . GLU A 1 86 ? 0.662 -17.585 -7.171 1.00 98.38 86 GLU A N 1
ATOM 657 C CA . GLU A 1 86 ? -0.307 -18.279 -6.317 1.00 98.38 86 GLU A CA 1
ATOM 658 C C . GLU A 1 86 ? -0.892 -17.350 -5.247 1.00 98.38 86 GLU A C 1
ATOM 660 O O . GLU A 1 86 ? -2.109 -17.321 -5.054 1.00 98.38 86 GLU A O 1
ATOM 665 N N . VAL A 1 87 ? -0.051 -16.541 -4.590 1.00 98.50 87 VAL A N 1
ATOM 666 C CA . VAL A 1 87 ? -0.503 -15.534 -3.619 1.00 98.50 87 VAL A CA 1
ATOM 667 C C . VAL A 1 87 ? -1.348 -14.481 -4.322 1.00 98.50 87 VAL A C 1
ATOM 669 O O . VAL A 1 87 ? -2.427 -14.157 -3.832 1.00 98.50 87 VAL A O 1
ATOM 672 N N . TRP A 1 88 ? -0.899 -13.996 -5.484 1.00 98.50 88 TRP A N 1
ATOM 673 C CA . TRP A 1 88 ? -1.647 -13.038 -6.300 1.00 98.50 88 TRP A CA 1
ATOM 674 C C . TRP A 1 88 ? -3.044 -13.557 -6.658 1.00 98.50 88 TRP A C 1
ATOM 676 O O . TRP A 1 88 ? -4.025 -12.839 -6.500 1.00 98.50 88 TRP A O 1
ATOM 686 N N . SER A 1 89 ? -3.147 -14.815 -7.095 1.00 98.19 89 SER A N 1
ATOM 687 C CA . SER A 1 89 ? -4.418 -15.426 -7.504 1.00 98.19 89 SER A CA 1
ATOM 688 C C . SER A 1 89 ? -5.400 -15.648 -6.350 1.00 98.19 89 SER A C 1
ATOM 690 O O . SER A 1 89 ? -6.610 -15.631 -6.556 1.00 98.19 89 SER A O 1
ATOM 692 N N . ARG A 1 90 ? -4.887 -15.867 -5.133 1.00 98.38 90 ARG A N 1
ATOM 693 C CA . ARG A 1 90 ? -5.691 -16.102 -3.926 1.00 98.38 90 ARG A CA 1
ATOM 694 C C . ARG A 1 90 ? -6.049 -14.819 -3.183 1.00 98.38 90 ARG A C 1
ATOM 696 O O . ARG A 1 90 ? -6.911 -14.862 -2.303 1.00 98.38 90 ARG A O 1
ATOM 703 N N . ALA A 1 91 ? -5.351 -13.724 -3.470 1.00 98.38 91 ALA A N 1
ATOM 704 C CA . ALA A 1 91 ? -5.585 -12.441 -2.838 1.00 98.38 91 ALA A CA 1
ATOM 705 C C . ALA A 1 91 ? -6.920 -11.865 -3.315 1.00 98.38 91 ALA A C 1
ATOM 707 O O . ALA A 1 91 ? -7.122 -11.622 -4.499 1.00 98.38 91 ALA A O 1
ATOM 708 N N . GLU A 1 92 ? -7.814 -11.615 -2.366 1.00 97.81 92 GLU A N 1
ATOM 709 C CA . GLU A 1 92 ? -9.039 -10.852 -2.601 1.00 97.81 92 GLU A CA 1
ATOM 710 C C . GLU A 1 92 ? -8.724 -9.350 -2.617 1.00 97.81 92 GLU A C 1
ATOM 712 O O . GLU A 1 92 ? -9.295 -8.584 -3.390 1.00 97.81 92 GLU A O 1
ATOM 717 N N . ARG A 1 93 ? -7.805 -8.908 -1.745 1.00 97.38 93 ARG A N 1
ATOM 718 C CA . ARG A 1 93 ? -7.376 -7.506 -1.624 1.00 97.38 93 ARG A CA 1
ATOM 719 C C . ARG A 1 93 ? -5.892 -7.417 -1.298 1.00 97.38 93 ARG A C 1
ATOM 721 O O . ARG A 1 93 ? -5.318 -8.330 -0.704 1.00 97.38 93 ARG A O 1
ATOM 728 N N . PHE A 1 94 ? -5.303 -6.273 -1.625 1.00 97.81 94 PHE A N 1
ATOM 729 C CA . PHE A 1 94 ? -3.961 -5.887 -1.204 1.00 97.81 94 PHE A CA 1
ATOM 730 C C . PHE A 1 94 ? -4.084 -4.680 -0.290 1.00 97.81 94 PHE A C 1
ATOM 732 O O . PHE A 1 94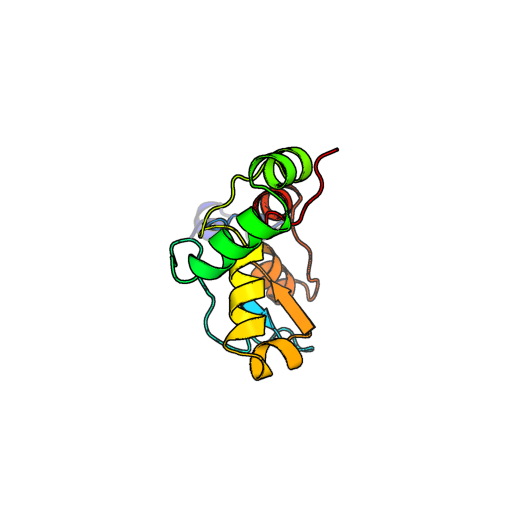 ? -4.419 -3.596 -0.759 1.00 97.81 94 PHE A O 1
ATOM 739 N N . LEU A 1 95 ? -3.853 -4.898 1.001 1.00 97.12 95 LEU A N 1
ATOM 740 C CA . LEU A 1 95 ? -4.015 -3.867 2.015 1.00 97.12 95 LEU A CA 1
ATOM 741 C C . LEU A 1 95 ? -2.662 -3.298 2.450 1.00 97.12 95 LEU A C 1
ATOM 743 O O . LEU A 1 95 ? -1.652 -4.008 2.451 1.00 97.12 95 LEU A O 1
ATOM 747 N N . LEU A 1 96 ? -2.643 -2.026 2.823 1.00 96.38 96 LEU A N 1
ATOM 748 C CA . LEU A 1 96 ? -1.556 -1.369 3.548 1.00 96.38 96 LEU A CA 1
ATOM 749 C C . LEU A 1 96 ? -1.811 -1.521 5.070 1.00 96.38 96 LEU A C 1
ATOM 751 O O . LEU A 1 96 ? -2.663 -2.297 5.512 1.00 96.38 96 LEU A O 1
ATOM 755 N N . TYR A 1 97 ? -1.019 -0.860 5.921 1.00 94.69 97 TYR A N 1
ATOM 756 C CA . TYR A 1 97 ? -1.153 -1.022 7.375 1.00 94.69 97 TYR A CA 1
ATOM 757 C C . TYR A 1 97 ? -2.481 -0.500 7.926 1.00 94.69 97 TYR A C 1
ATOM 759 O O . TYR A 1 97 ? -3.092 -1.158 8.769 1.00 94.69 97 TYR A O 1
ATOM 767 N N . GLU A 1 98 ? -2.898 0.688 7.486 1.00 95.38 98 GLU A N 1
ATOM 768 C CA . GLU A 1 98 ? -4.072 1.383 8.020 1.00 95.38 98 GLU A CA 1
ATOM 769 C C . GLU A 1 98 ? -5.343 0.586 7.734 1.00 95.38 98 GLU A C 1
ATOM 771 O O . GLU A 1 98 ? -6.073 0.203 8.642 1.00 95.38 98 GLU A O 1
ATOM 776 N N . ASP A 1 99 ? -5.559 0.272 6.468 1.00 95.12 99 ASP A N 1
ATOM 777 C CA . ASP A 1 99 ? -6.698 -0.461 5.939 1.00 95.12 99 ASP A CA 1
ATOM 778 C C . ASP A 1 99 ? -6.738 -1.917 6.415 1.00 95.12 99 ASP A C 1
ATOM 780 O O . ASP A 1 99 ? -7.826 -2.433 6.674 1.00 95.12 99 ASP A O 1
ATOM 784 N N . PHE A 1 100 ? -5.593 -2.572 6.636 1.00 95.81 100 PHE A N 1
ATOM 785 C CA . PHE A 1 100 ? -5.569 -3.891 7.281 1.00 95.81 100 PHE A CA 1
ATOM 786 C C . PHE A 1 100 ? -6.046 -3.838 8.738 1.00 95.81 100 PHE A C 1
ATOM 788 O O . PHE A 1 100 ? -6.826 -4.689 9.176 1.00 95.81 100 PHE A O 1
ATOM 795 N N . LEU A 1 101 ? -5.597 -2.840 9.505 1.00 95.00 101 LEU A N 1
ATOM 796 C CA . LEU A 1 101 ? -6.011 -2.669 10.898 1.00 95.00 101 LEU A CA 1
ATOM 797 C C . LEU A 1 101 ? -7.476 -2.237 10.997 1.00 95.00 101 LEU A C 1
ATOM 799 O O . LEU A 1 101 ? -8.209 -2.792 11.817 1.00 95.00 101 LEU A O 1
ATOM 803 N N . ILE A 1 102 ? -7.930 -1.325 10.132 1.00 95.50 102 ILE A N 1
ATOM 804 C CA . ILE A 1 102 ? -9.343 -0.945 10.048 1.00 95.50 102 ILE A CA 1
ATOM 805 C C . ILE A 1 102 ? -10.191 -2.172 9.709 1.00 95.50 102 ILE A C 1
ATOM 807 O O . ILE A 1 102 ? -11.135 -2.456 10.443 1.00 95.50 102 ILE A O 1
ATOM 811 N N . GLN A 1 103 ? -9.811 -2.969 8.705 1.00 95.75 103 GLN A N 1
ATOM 812 C CA . GLN A 1 103 ? -10.548 -4.186 8.356 1.00 95.75 103 GLN A CA 1
ATOM 813 C C . GLN A 1 103 ? -10.643 -5.157 9.534 1.00 95.75 103 GLN A C 1
ATOM 815 O O . GLN A 1 103 ? -11.704 -5.737 9.760 1.00 95.75 103 GLN A O 1
ATOM 820 N N . LYS A 1 104 ? -9.573 -5.327 10.315 1.00 93.44 104 LYS A N 1
ATOM 821 C CA . LYS A 1 104 ? -9.613 -6.192 11.500 1.00 93.44 104 LYS A CA 1
ATOM 822 C C . LYS A 1 104 ? -10.531 -5.675 12.603 1.00 93.44 104 LYS A C 1
ATOM 824 O O . LYS A 1 104 ? -11.148 -6.488 13.284 1.00 93.44 104 LYS A O 1
ATOM 829 N N . MET A 1 105 ? -10.600 -4.362 12.802 1.00 93.62 105 MET A N 1
ATOM 830 C CA . MET A 1 105 ? -11.418 -3.766 13.861 1.00 93.62 105 MET A CA 1
ATOM 831 C C . MET A 1 105 ? -12.893 -3.638 13.469 1.00 93.62 105 MET A C 1
ATOM 833 O O . MET A 1 105 ? -13.759 -3.784 14.325 1.00 93.62 105 MET A O 1
ATOM 837 N N . THR A 1 106 ? -13.182 -3.347 12.199 1.00 94.94 106 THR A N 1
ATOM 838 C CA . THR A 1 106 ? -14.526 -2.946 11.745 1.00 94.94 106 THR A CA 1
ATOM 839 C C . THR A 1 106 ? -15.135 -3.888 10.708 1.00 94.94 106 THR A C 1
ATOM 841 O O . THR A 1 106 ? -16.317 -3.776 10.395 1.00 94.94 106 THR A O 1
ATOM 844 N N . GLY A 1 107 ? -14.344 -4.798 10.131 1.00 94.44 107 GLY A N 1
ATOM 845 C CA . GLY A 1 107 ? -14.732 -5.618 8.980 1.00 94.44 107 GLY A CA 1
ATOM 846 C C . GLY A 1 107 ? -14.676 -4.880 7.635 1.00 94.44 107 GLY A C 1
ATOM 847 O O . GLY A 1 107 ? -14.857 -5.506 6.588 1.00 94.44 107 GLY A O 1
ATOM 848 N N . GLN A 1 108 ? -14.402 -3.571 7.625 1.00 94.88 108 GLN A N 1
ATOM 849 C CA . GLN A 1 108 ? -14.389 -2.752 6.412 1.00 94.88 108 GLN A CA 1
ATOM 850 C C . GLN A 1 108 ? -12.963 -2.521 5.909 1.00 94.88 108 GLN A C 1
ATOM 852 O O . GLN A 1 108 ? -12.110 -2.039 6.644 1.00 94.88 108 GLN A O 1
ATOM 857 N N . ALA A 1 109 ? -12.704 -2.822 4.635 1.00 94.44 109 ALA A N 1
ATOM 858 C CA . ALA A 1 109 ? -11.441 -2.465 3.993 1.00 94.44 109 ALA A CA 1
ATOM 859 C C . ALA A 1 109 ? -11.580 -1.082 3.351 1.00 94.44 109 ALA A C 1
ATOM 861 O O . ALA A 1 109 ? -12.168 -0.951 2.277 1.00 94.44 109 ALA A O 1
ATOM 862 N N . VAL A 1 110 ? -11.077 -0.061 4.036 1.00 95.12 110 VAL A N 1
ATOM 863 C CA . VAL A 1 110 ? -11.084 1.333 3.579 1.00 95.12 110 VAL A CA 1
ATOM 864 C C . VAL A 1 110 ? -9.710 1.943 3.802 1.00 95.12 110 VAL A C 1
ATOM 866 O O . VAL A 1 110 ? -9.070 1.658 4.809 1.00 95.12 110 VAL A O 1
ATOM 869 N N . ILE A 1 111 ? -9.281 2.787 2.869 1.00 94.69 111 ILE A N 1
ATOM 870 C CA . ILE A 1 111 ? -7.984 3.466 2.887 1.00 94.69 111 ILE A CA 1
ATOM 871 C C . ILE A 1 111 ? -8.202 4.980 2.940 1.00 94.69 111 ILE A C 1
ATOM 873 O O . ILE A 1 111 ? -9.091 5.508 2.262 1.00 94.69 111 ILE A O 1
ATOM 877 N N . SER A 1 112 ? -7.412 5.698 3.741 1.00 94.25 112 SER A N 1
ATOM 878 C CA . SER A 1 112 ? -7.445 7.161 3.738 1.00 94.25 112 SER A CA 1
ATOM 879 C C . SER A 1 112 ? -6.892 7.726 2.426 1.00 94.25 112 SER A C 1
ATOM 881 O O . SER A 1 112 ? -6.027 7.135 1.781 1.00 94.25 112 SER A O 1
ATOM 883 N N . ARG A 1 113 ? -7.331 8.931 2.035 1.00 93.75 113 ARG A N 1
ATOM 884 C CA . ARG A 1 113 ? -6.759 9.621 0.860 1.00 93.75 113 ARG A CA 1
ATOM 885 C C . ARG A 1 113 ? -5.263 9.900 1.018 1.00 93.75 113 ARG A C 1
ATOM 887 O O . ARG A 1 113 ? -4.540 9.866 0.030 1.00 93.75 113 ARG A O 1
ATOM 894 N N . CYS A 1 114 ? -4.820 10.158 2.251 1.00 92.88 114 CYS A N 1
ATOM 895 C CA . CYS A 1 114 ? -3.415 10.389 2.572 1.00 92.88 114 CYS A CA 1
ATOM 896 C C . CYS A 1 114 ? -2.565 9.159 2.244 1.00 92.88 114 CYS A C 1
ATOM 898 O O . CYS A 1 114 ? -1.525 9.285 1.611 1.00 92.88 114 CYS A O 1
ATOM 900 N N . LEU A 1 115 ? -3.025 7.966 2.624 1.00 94.44 115 LEU A N 1
ATOM 901 C CA . LEU A 1 115 ? -2.290 6.741 2.337 1.00 94.44 115 LEU A CA 1
ATOM 902 C C . LEU A 1 115 ? -2.471 6.285 0.881 1.00 94.44 115 LEU A C 1
ATOM 904 O O . LEU A 1 115 ? -1.523 5.818 0.255 1.00 94.44 115 LEU A O 1
ATOM 908 N N . ALA A 1 116 ? -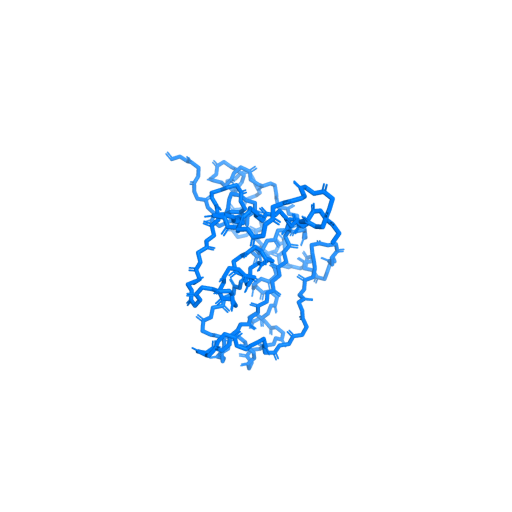3.659 6.479 0.302 1.00 95.31 116 ALA A N 1
ATOM 909 C CA . ALA A 1 116 ? -3.925 6.154 -1.096 1.00 95.31 116 ALA A CA 1
ATOM 910 C C . ALA A 1 116 ? -3.021 6.943 -2.058 1.00 95.31 116 ALA A C 1
ATOM 912 O O . ALA A 1 116 ? -2.465 6.346 -2.983 1.00 95.31 116 ALA A O 1
ATOM 913 N N . SER A 1 117 ? -2.798 8.241 -1.817 1.00 94.88 117 SER A N 1
ATOM 914 C CA . SER A 1 117 ? -1.928 9.076 -2.663 1.00 94.88 117 SER A CA 1
ATOM 915 C C . SER A 1 117 ? -0.473 8.600 -2.695 1.00 94.88 117 SER A C 1
ATOM 917 O O . SER A 1 117 ? 0.248 8.863 -3.651 1.00 94.88 117 SER A O 1
ATOM 919 N N . ARG A 1 118 ? -0.045 7.821 -1.698 1.00 94.50 118 ARG A N 1
ATOM 920 C CA . ARG A 1 118 ? 1.314 7.280 -1.585 1.00 94.50 118 ARG A CA 1
ATOM 921 C C . ARG A 1 118 ? 1.541 5.980 -2.359 1.00 94.50 118 ARG A C 1
ATOM 923 O O . ARG A 1 118 ? 2.667 5.505 -2.482 1.00 94.50 118 ARG A O 1
ATOM 930 N N . THR A 1 119 ? 0.481 5.381 -2.895 1.00 96.19 119 THR A N 1
ATOM 931 C CA . THR A 1 119 ? 0.546 4.058 -3.539 1.00 96.19 119 THR A CA 1
ATOM 932 C C . THR A 1 119 ? 1.162 4.073 -4.940 1.00 96.19 119 THR A C 1
ATOM 934 O O . THR A 1 119 ? 1.559 3.010 -5.426 1.00 96.19 119 THR A O 1
ATOM 937 N N . GLN A 1 120 ? 1.235 5.248 -5.584 1.00 96.88 120 GLN A N 1
ATOM 938 C CA . GLN A 1 120 ? 1.465 5.410 -7.029 1.00 96.88 120 GLN A CA 1
ATOM 939 C C . GLN A 1 120 ? 0.344 4.789 -7.898 1.00 96.88 120 GLN A C 1
ATOM 941 O O . GLN A 1 120 ? 0.556 4.439 -9.055 1.00 96.88 120 GLN A O 1
ATOM 946 N N . LEU A 1 121 ? -0.859 4.625 -7.334 1.00 96.25 121 LEU A N 1
ATOM 947 C CA . LEU A 1 121 ? -2.065 4.128 -8.021 1.00 96.25 121 LEU A CA 1
ATOM 948 C C . LEU A 1 121 ? -3.241 5.111 -7.952 1.00 96.25 121 LEU A C 1
ATOM 950 O O . LEU A 1 121 ? -4.301 4.842 -8.512 1.00 96.25 121 LEU A O 1
ATOM 954 N N . TYR A 1 122 ? -3.075 6.218 -7.232 1.00 96.25 122 TYR A N 1
ATOM 955 C CA . TYR A 1 122 ? -4.100 7.233 -7.039 1.00 96.25 122 TYR A CA 1
ATOM 956 C C . TYR A 1 122 ? -3.885 8.367 -8.039 1.00 96.25 122 TYR A C 1
ATOM 958 O O . TYR A 1 122 ? -2.790 8.923 -8.094 1.00 96.25 122 TYR A O 1
ATOM 966 N N . ASP A 1 123 ? -4.916 8.686 -8.817 1.00 95.19 123 ASP A N 1
ATOM 967 C CA . ASP A 1 123 ? -4.902 9.810 -9.756 1.00 95.19 123 ASP A CA 1
ATOM 968 C C . ASP A 1 123 ? -5.126 11.113 -8.981 1.00 95.19 123 ASP A C 1
ATOM 970 O O . ASP A 1 123 ? -6.064 11.209 -8.184 1.00 95.19 123 ASP A O 1
ATOM 974 N N . ILE A 1 124 ? -4.232 12.083 -9.158 1.00 91.62 124 ILE A N 1
ATOM 975 C CA . ILE A 1 124 ? -4.314 13.391 -8.493 1.00 91.62 124 ILE A CA 1
ATOM 976 C C . ILE A 1 124 ? -5.176 14.414 -9.259 1.00 91.62 124 ILE A C 1
ATOM 978 O O . ILE A 1 124 ? -5.886 15.153 -8.570 1.00 91.62 124 ILE A O 1
ATOM 982 N N . P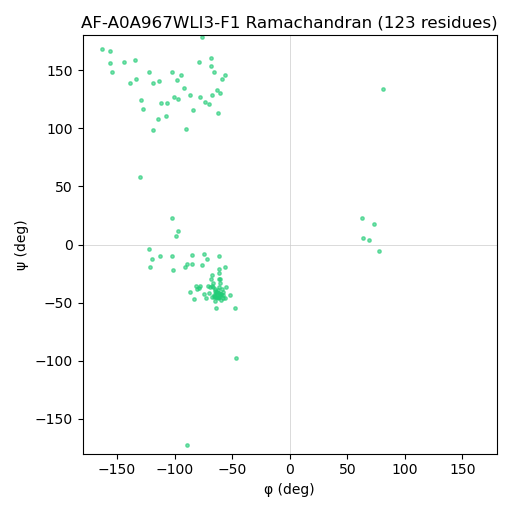RO A 1 125 ? -5.108 14.517 -10.605 1.00 83.88 125 PRO A N 1
ATOM 983 C CA . PRO A 1 125 ? -5.986 15.390 -11.393 1.00 83.88 125 PRO A CA 1
ATOM 984 C C . PRO A 1 125 ? -7.480 15.119 -11.171 1.00 83.88 125 PRO A C 1
ATOM 986 O O . PRO A 1 125 ? -8.233 16.114 -11.061 1.00 83.88 125 PRO A O 1
#

Mean predicted aligned error: 3.76 Å

Secondary structure (DSSP, 8-state):
-HHHHHT------------S-EEEEE-TTS-BSS--EETT--TTHHHHHHHHHHH-HHHHHHHHS--S-TTSHHHHHHHHHHH-HHHHHH-SEEE-HHHHHHHHHHS-----HHHHGGGT-S---

pLDDT: mean 94.72, std 5.21, range [68.25, 98.62]

Foldseek 3Di:
DVCVVVPDPDDPDDDDDDDAFWWFFAAPQLHGPDDIHALPDQPLPVLLVVCCVPQNQVRLCQFQVEGSGSSAQVSVLVVCVPPVVVSVVRGPDIATDVQSVCCVVPVDRDDDPVRVSRRSPHGDD